Protein AF-A0A820CK82-F1 (afdb_monomer)

Secondary structure (DSSP, 8-state):
-HHHHHHHHHHHHHHHHHTTPPPPPHHHHHHHHHHHHHHHHHHHHH-SSSHHHHHHHHHHHHHHHHHHHHHHHHHH-SSPPPHHHHHH-----SSS-HHHHHHHHHHHHHHHHTTHHHHHHHHHHHHHHHHHTT-

pLDDT: mean 80.91, std 9.63, range [43.84, 94.5]

Solvent-accessible surface area (backbone atoms only — not comparable to full-atom values): 8008 Å² total; per-residue (Å²): 106,68,69,60,24,43,50,52,28,48,54,54,34,51,54,36,43,75,71,75,41,78,72,64,51,72,69,54,33,52,50,47,17,52,54,50,39,51,54,51,53,52,51,67,73,73,50,79,88,58,49,68,61,55,50,54,51,49,52,53,50,53,54,52,49,55,53,48,52,54,52,51,50,70,71,66,53,90,71,78,79,50,73,66,51,70,77,67,62,79,87,81,90,79,86,67,60,68,70,58,55,49,52,52,54,51,48,56,54,52,61,74,54,64,63,53,62,63,52,53,51,56,50,49,58,55,58,50,55,69,64,68,77,79,122

Foldseek 3Di:
DLVVQLVVLVVVQVVCVVVVHDGDPPVRSVVSSVVVVVVVVVVVVPDDPCVVVVVVVVVVVVVVVVVVVVVCCVVPPPDDDDPCCVVPPDDDPPPDDPVVVVVVVVVVVVVVVVCVVVVVVVVVVVVVVVVVPPD

Structure (mmCIF, N/CA/C/O backbone):
data_AF-A0A820CK82-F1
#
_entry.id   AF-A0A820CK82-F1
#
loop_
_atom_site.group_PDB
_atom_site.id
_atom_site.type_symbol
_atom_site.label_atom_id
_atom_site.label_alt_id
_atom_site.label_comp_id
_atom_site.label_asym_id
_atom_site.label_entity_id
_atom_site.label_seq_id
_atom_site.pdbx_PDB_ins_code
_atom_site.Cartn_x
_atom_site.Cartn_y
_atom_site.Cartn_z
_atom_site.occupancy
_atom_site.B_iso_or_equiv
_atom_site.auth_seq_id
_atom_site.auth_comp_id
_atom_site.auth_asym_id
_atom_site.auth_atom_id
_atom_site.pdbx_PDB_model_num
ATOM 1 N N . ASP A 1 1 ? -2.711 5.548 10.382 1.00 69.81 1 ASP A N 1
ATOM 2 C CA . ASP A 1 1 ? -1.539 4.709 10.080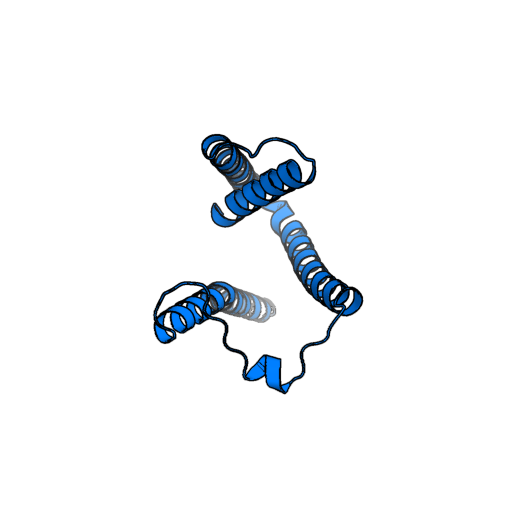 1.00 69.81 1 ASP A CA 1
ATOM 3 C C . ASP A 1 1 ? -0.443 5.594 9.496 1.00 69.81 1 ASP A C 1
ATOM 5 O O . ASP A 1 1 ? -0.738 6.398 8.615 1.00 69.81 1 ASP A O 1
ATOM 9 N N . ALA A 1 2 ? 0.776 5.495 10.025 1.00 72.69 2 ALA A N 1
ATOM 10 C CA . ALA A 1 2 ? 1.928 6.256 9.550 1.00 72.69 2 ALA A CA 1
ATOM 11 C C . ALA A 1 2 ? 2.402 5.783 8.164 1.00 72.69 2 ALA A C 1
ATOM 13 O O . ALA A 1 2 ? 2.860 6.596 7.368 1.00 72.69 2 ALA A O 1
ATOM 14 N N . ALA A 1 3 ? 2.233 4.500 7.828 1.00 76.62 3 ALA A N 1
ATOM 15 C CA . ALA A 1 3 ? 2.616 3.984 6.513 1.00 76.62 3 ALA A CA 1
ATOM 16 C C . ALA A 1 3 ? 1.775 4.617 5.392 1.00 76.62 3 ALA A C 1
ATOM 18 O O . ALA A 1 3 ? 2.301 5.019 4.355 1.00 76.62 3 ALA A O 1
ATOM 19 N N . PHE A 1 4 ? 0.473 4.786 5.635 1.00 78.25 4 PHE A N 1
ATOM 20 C CA . PHE A 1 4 ? -0.437 5.461 4.710 1.00 78.25 4 PHE A CA 1
ATOM 21 C C . PHE A 1 4 ? -0.066 6.937 4.511 1.00 78.25 4 PHE A C 1
ATOM 23 O O . PHE A 1 4 ? 0.012 7.412 3.380 1.00 78.25 4 PHE A O 1
ATOM 30 N N . SER A 1 5 ? 0.196 7.671 5.595 1.00 84.50 5 SER A N 1
ATOM 31 C CA . SER A 1 5 ? 0.532 9.095 5.514 1.00 84.50 5 SER A CA 1
ATOM 32 C C . SER A 1 5 ? 1.898 9.338 4.860 1.00 84.50 5 SER A C 1
ATOM 34 O O . SER A 1 5 ? 2.036 10.272 4.067 1.00 84.50 5 SER A O 1
ATOM 36 N N . SER A 1 6 ? 2.873 8.456 5.095 1.00 84.06 6 SER A N 1
ATOM 37 C CA . SER A 1 6 ? 4.142 8.436 4.361 1.00 84.06 6 SER A CA 1
ATOM 38 C C . SER A 1 6 ? 3.952 8.109 2.876 1.00 84.06 6 SER A C 1
ATOM 40 O O . SER A 1 6 ? 4.555 8.769 2.034 1.00 84.06 6 SER A O 1
ATOM 42 N N . GLY A 1 7 ? 3.074 7.160 2.533 1.00 85.00 7 GLY A N 1
ATOM 43 C CA . GLY A 1 7 ? 2.736 6.844 1.141 1.00 85.00 7 GLY A CA 1
ATOM 44 C C . GLY A 1 7 ? 2.139 8.039 0.389 1.00 85.00 7 GLY A C 1
ATOM 45 O O . GLY A 1 7 ? 2.555 8.342 -0.727 1.00 85.00 7 GLY A O 1
ATOM 46 N N . PHE A 1 8 ? 1.236 8.790 1.027 1.00 84.62 8 PHE A N 1
ATOM 47 C CA . PHE A 1 8 ? 0.707 10.039 0.466 1.00 84.62 8 PHE A CA 1
ATOM 48 C C . PHE A 1 8 ? 1.794 11.096 0.251 1.00 84.62 8 PHE A C 1
ATOM 50 O O . PHE A 1 8 ? 1.808 11.754 -0.788 1.00 84.62 8 PHE A O 1
ATOM 57 N N . ALA A 1 9 ? 2.718 11.254 1.202 1.00 86.06 9 ALA A N 1
ATOM 58 C CA . ALA A 1 9 ? 3.821 12.204 1.072 1.00 86.06 9 ALA A CA 1
ATOM 59 C C . ALA A 1 9 ? 4.742 11.872 -0.118 1.00 86.06 9 ALA A C 1
ATOM 61 O O . ALA A 1 9 ? 5.182 12.787 -0.816 1.00 86.06 9 ALA A O 1
ATOM 62 N N . ILE A 1 10 ? 4.974 10.582 -0.385 1.00 87.12 10 ILE A N 1
ATOM 63 C CA . ILE A 1 10 ? 5.730 10.111 -1.555 1.00 87.12 10 ILE A CA 1
ATOM 64 C C . ILE A 1 10 ? 4.974 10.435 -2.847 1.00 87.12 10 ILE A C 1
ATOM 66 O O . ILE A 1 10 ? 5.541 11.067 -3.729 1.00 87.12 10 ILE A O 1
ATOM 70 N N . ILE A 1 11 ? 3.675 10.127 -2.934 1.00 88.31 11 ILE A N 1
ATOM 71 C CA . ILE A 1 11 ? 2.862 10.430 -4.130 1.00 88.31 11 ILE A CA 1
ATOM 72 C C . ILE A 1 11 ? 2.860 11.936 -4.438 1.00 88.31 11 ILE A C 1
ATOM 74 O O . ILE A 1 11 ? 2.978 12.345 -5.597 1.00 88.31 11 ILE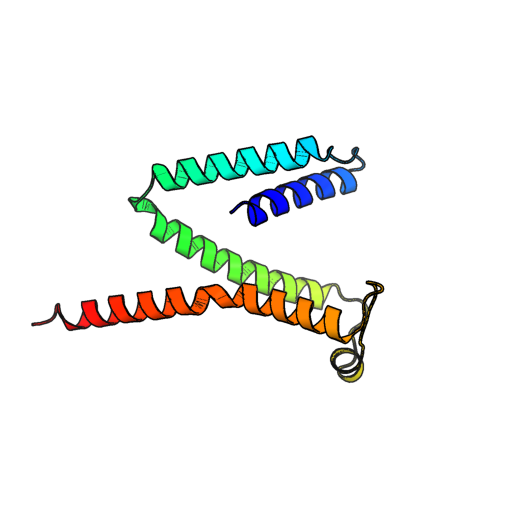 A O 1
ATOM 78 N N . VAL A 1 12 ? 2.749 12.781 -3.409 1.00 85.69 12 VAL A N 1
ATOM 79 C CA . VAL A 1 12 ? 2.814 14.244 -3.556 1.00 85.69 12 VAL A CA 1
ATOM 80 C C . VAL A 1 12 ? 4.193 14.682 -4.053 1.00 85.69 12 VAL A C 1
ATOM 82 O O . VAL A 1 12 ? 4.276 15.491 -4.978 1.00 85.69 12 VAL A O 1
ATOM 85 N N . ASN A 1 13 ? 5.269 14.141 -3.477 1.00 86.62 13 ASN A N 1
ATOM 86 C CA . ASN A 1 13 ? 6.633 14.408 -3.927 1.00 86.62 13 ASN A CA 1
ATOM 87 C C . ASN A 1 13 ? 6.840 13.998 -5.394 1.00 86.62 13 ASN A C 1
ATOM 89 O O . ASN A 1 13 ? 7.338 14.793 -6.189 1.00 86.62 13 ASN A O 1
ATOM 93 N N . ASP A 1 14 ? 6.400 12.804 -5.772 1.00 86.38 14 ASP A N 1
ATOM 94 C CA . ASP A 1 14 ? 6.577 12.271 -7.121 1.00 86.38 14 ASP A CA 1
ATOM 95 C C . ASP A 1 14 ? 5.771 13.079 -8.140 1.00 86.38 14 ASP A C 1
ATOM 97 O O . ASP A 1 14 ? 6.264 13.400 -9.219 1.00 86.38 14 ASP A O 1
ATOM 101 N N . THR A 1 15 ? 4.569 13.528 -7.772 1.00 85.88 15 THR A N 1
ATOM 102 C CA . THR A 1 15 ? 3.763 14.430 -8.609 1.00 85.88 15 THR A CA 1
ATOM 103 C C . THR A 1 15 ? 4.466 15.771 -8.836 1.00 85.88 15 THR A C 1
ATOM 105 O O . THR A 1 15 ? 4.410 16.322 -9.938 1.00 85.88 15 THR A O 1
ATOM 108 N N . LEU A 1 16 ? 5.152 16.312 -7.824 1.00 84.31 16 LEU A N 1
ATOM 109 C CA . LEU A 1 16 ? 5.943 17.538 -7.971 1.00 84.31 16 LEU A CA 1
ATOM 110 C C . LEU A 1 16 ? 7.135 17.325 -8.909 1.00 84.31 16 LEU A C 1
ATOM 112 O O . LEU A 1 16 ? 7.375 18.167 -9.777 1.00 84.31 16 LEU A O 1
ATOM 116 N N . MET A 1 17 ? 7.816 16.184 -8.789 1.00 86.50 17 MET A N 1
ATOM 117 C CA . MET A 1 17 ? 8.924 15.816 -9.672 1.00 86.50 17 MET A CA 1
ATOM 118 C C . MET A 1 17 ? 8.462 15.614 -11.123 1.00 86.50 17 MET A C 1
ATOM 120 O O . MET A 1 17 ? 9.117 16.099 -12.044 1.00 86.50 17 MET A O 1
ATOM 124 N N . LEU A 1 18 ? 7.296 14.996 -11.340 1.00 85.25 18 LEU A N 1
ATOM 125 C CA . LEU A 1 18 ? 6.687 14.835 -12.668 1.00 85.25 18 LEU A CA 1
ATOM 126 C C . LEU A 1 18 ? 6.303 16.174 -13.320 1.00 85.25 18 LEU A C 1
ATOM 128 O O . LEU A 1 18 ? 6.319 16.289 -14.541 1.00 85.25 18 LEU A O 1
ATOM 132 N N . ASN A 1 19 ? 6.001 17.202 -12.521 1.00 85.81 19 ASN A N 1
ATOM 133 C CA . ASN A 1 19 ? 5.714 18.560 -12.997 1.00 85.81 19 ASN A CA 1
ATOM 134 C C . ASN A 1 19 ? 6.976 19.437 -13.141 1.00 85.81 19 ASN A C 1
ATOM 136 O O . ASN A 1 19 ? 6.865 20.654 -13.294 1.00 85.81 19 ASN A O 1
ATOM 140 N N 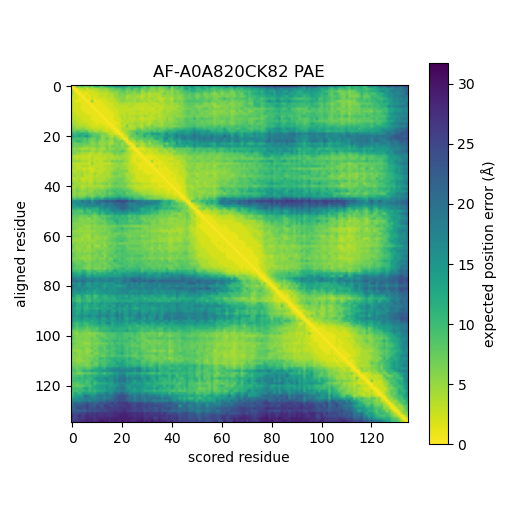. GLY A 1 20 ? 8.177 18.850 -13.056 1.00 81.75 20 GLY A N 1
ATOM 141 C CA . GLY A 1 20 ? 9.447 19.567 -13.200 1.00 81.75 20 GLY A CA 1
ATOM 142 C C . GLY A 1 20 ? 9.796 20.480 -12.019 1.00 81.75 20 GLY A C 1
ATOM 143 O O . GLY A 1 20 ? 10.651 21.355 -12.156 1.00 81.75 20 GLY A O 1
ATOM 144 N N . LYS A 1 21 ? 9.140 20.312 -10.863 1.00 80.06 21 LYS A N 1
ATOM 145 C CA . LYS A 1 21 ? 9.472 21.039 -9.629 1.00 80.06 21 LYS A CA 1
ATOM 146 C C . LYS A 1 21 ? 10.497 20.262 -8.802 1.00 80.06 21 LYS A C 1
ATOM 148 O O . LYS A 1 21 ? 10.584 19.040 -8.880 1.00 80.06 21 LYS A O 1
ATOM 153 N N . SER A 1 22 ? 11.263 20.985 -7.985 1.00 78.94 22 SER A N 1
ATOM 154 C CA . SER A 1 22 ? 12.263 20.401 -7.086 1.00 78.94 22 SER A CA 1
ATOM 155 C C . SER A 1 22 ? 11.642 19.399 -6.110 1.00 78.94 22 SER A C 1
ATOM 157 O O . SER A 1 22 ? 10.552 19.636 -5.585 1.00 78.94 22 SER A O 1
ATOM 159 N N . SER A 1 23 ? 12.365 18.307 -5.836 1.00 77.81 23 SER A N 1
ATOM 160 C CA . SER A 1 23 ? 11.959 17.284 -4.869 1.00 77.81 23 SER A CA 1
ATOM 161 C C . SER A 1 23 ? 11.716 17.890 -3.490 1.00 77.81 23 SER A C 1
ATOM 163 O O . SER A 1 23 ? 12.491 18.727 -3.011 1.00 77.81 23 SER A O 1
ATOM 165 N N . LEU A 1 24 ? 10.667 17.425 -2.823 1.00 80.06 24 LEU A N 1
ATOM 166 C CA . LEU A 1 24 ? 10.356 17.819 -1.462 1.00 80.06 24 LEU A CA 1
ATOM 167 C C . LEU A 1 24 ? 11.448 17.293 -0.521 1.00 80.06 24 LEU A C 1
ATOM 169 O O . LEU A 1 24 ? 11.781 16.109 -0.551 1.00 80.06 24 LEU A O 1
ATOM 173 N N . SER A 1 25 ? 11.993 18.169 0.329 1.00 84.69 25 SER A N 1
ATOM 174 C CA . SER A 1 25 ? 12.962 17.767 1.356 1.00 84.69 25 SER A CA 1
ATOM 175 C C . SER A 1 25 ? 12.385 16.654 2.237 1.00 84.69 25 SER A C 1
ATOM 177 O O . SER A 1 25 ? 11.182 16.642 2.509 1.00 84.69 25 SER A O 1
ATOM 179 N N . ILE A 1 26 ? 13.247 15.762 2.740 1.00 81.56 26 ILE A N 1
ATOM 180 C CA . ILE A 1 26 ? 12.877 14.671 3.658 1.00 81.56 26 ILE A CA 1
ATOM 181 C C . ILE A 1 26 ? 12.057 15.219 4.837 1.00 81.56 26 ILE A C 1
ATOM 183 O O . ILE A 1 26 ? 11.024 14.658 5.192 1.00 81.56 26 ILE A O 1
ATOM 187 N N . GLY A 1 27 ? 12.449 16.377 5.384 1.00 84.62 27 GLY A N 1
ATOM 188 C CA . GLY A 1 27 ? 11.697 17.042 6.453 1.00 84.62 27 GLY A CA 1
ATOM 189 C C . GLY A 1 27 ? 10.296 17.503 6.028 1.00 84.62 27 GLY A C 1
ATOM 190 O O . GLY A 1 27 ? 9.360 17.439 6.819 1.00 84.62 27 GLY A O 1
ATOM 191 N N . GLY A 1 28 ? 10.124 17.907 4.766 1.00 83.25 28 GLY A N 1
ATOM 192 C CA . GLY A 1 28 ? 8.822 18.268 4.201 1.00 83.25 28 GLY A CA 1
ATOM 193 C C . GLY A 1 28 ? 7.900 17.060 4.037 1.00 83.25 28 GLY A C 1
ATOM 194 O O . GLY A 1 28 ? 6.724 17.139 4.386 1.00 83.25 28 GLY A O 1
ATOM 195 N N . GLN A 1 29 ? 8.434 15.921 3.586 1.00 85.31 29 GLN A N 1
ATOM 196 C CA . GLN A 1 29 ? 7.663 14.678 3.461 1.00 85.31 29 GLN A CA 1
ATOM 197 C C . GLN A 1 29 ? 7.209 14.161 4.835 1.00 85.31 29 GLN A C 1
ATOM 199 O O . GLN A 1 29 ? 6.041 13.812 5.017 1.00 85.31 29 GLN A O 1
ATOM 204 N N . VAL A 1 30 ? 8.102 14.192 5.830 1.00 86.12 30 VAL A N 1
ATOM 205 C CA . VAL A 1 30 ? 7.775 13.824 7.217 1.00 86.12 30 VAL A CA 1
ATOM 206 C C . VAL A 1 30 ? 6.733 14.778 7.813 1.00 86.12 30 VAL A C 1
ATOM 208 O O . VAL A 1 30 ? 5.787 14.320 8.453 1.00 86.12 30 VAL A O 1
ATOM 211 N N . GLY A 1 31 ? 6.846 16.086 7.558 1.00 87.50 31 GLY A N 1
ATOM 212 C CA . GLY A 1 31 ? 5.864 17.079 8.005 1.00 87.50 31 GLY A CA 1
ATOM 213 C C . GLY A 1 31 ? 4.453 16.813 7.466 1.00 87.50 31 GLY A C 1
ATOM 214 O O . GLY A 1 31 ? 3.486 16.854 8.230 1.00 87.50 31 GLY A O 1
ATOM 215 N N . ILE A 1 32 ? 4.335 16.461 6.180 1.00 87.19 32 ILE A N 1
ATOM 216 C CA . ILE A 1 32 ? 3.060 16.050 5.567 1.00 87.19 32 ILE A CA 1
ATOM 217 C C . ILE A 1 32 ? 2.520 14.783 6.244 1.00 87.19 32 ILE A C 1
ATOM 219 O O . ILE A 1 32 ? 1.340 14.730 6.598 1.00 87.19 32 ILE A O 1
ATOM 223 N N . GLY A 1 33 ? 3.380 13.789 6.481 1.00 87.56 33 GLY A N 1
ATOM 224 C CA . GLY A 1 33 ? 2.994 12.546 7.151 1.00 87.56 33 GLY A CA 1
ATOM 225 C C . GLY A 1 33 ? 2.414 12.776 8.553 1.00 87.56 33 GLY A C 1
ATOM 226 O O . GLY A 1 33 ? 1.353 12.242 8.898 1.00 87.56 33 GLY A O 1
ATOM 227 N N . ILE A 1 34 ? 3.067 13.627 9.349 1.00 88.62 34 ILE A N 1
ATOM 228 C CA . ILE A 1 34 ? 2.608 13.999 10.696 1.00 88.62 34 ILE A CA 1
ATOM 229 C C . ILE A 1 34 ? 1.260 14.725 10.626 1.00 88.62 34 ILE A C 1
ATOM 231 O O . ILE A 1 34 ? 0.334 14.355 11.349 1.00 88.62 34 ILE A O 1
ATOM 235 N N . ALA A 1 35 ? 1.115 15.705 9.729 1.00 88.94 35 ALA A N 1
ATOM 236 C CA . ALA A 1 35 ? -0.126 16.464 9.577 1.00 88.94 35 ALA A CA 1
ATOM 237 C C . ALA A 1 35 ? -1.321 15.560 9.228 1.00 88.94 35 ALA A C 1
ATOM 239 O O . ALA A 1 35 ? -2.365 15.635 9.875 1.00 88.94 35 ALA A O 1
ATOM 240 N N . ILE A 1 36 ? -1.154 14.652 8.261 1.00 88.12 36 ILE A N 1
ATOM 241 C CA . ILE A 1 36 ? -2.205 13.702 7.861 1.00 88.12 36 ILE A CA 1
ATOM 242 C C . ILE A 1 36 ? -2.565 12.770 9.022 1.00 88.12 36 ILE A C 1
ATOM 244 O O . ILE A 1 36 ? -3.742 12.502 9.264 1.00 88.12 36 ILE A O 1
ATOM 248 N N . THR A 1 37 ? -1.565 12.295 9.765 1.00 88.25 37 THR A N 1
ATOM 249 C CA . THR A 1 37 ? -1.790 11.393 10.902 1.00 88.25 37 THR A CA 1
ATOM 250 C C . THR A 1 37 ? -2.587 12.089 12.003 1.00 88.25 37 THR A C 1
ATOM 252 O O . THR A 1 37 ? -3.538 11.510 12.519 1.00 88.25 37 THR A O 1
ATOM 255 N N . LEU A 1 38 ? -2.271 13.350 12.309 1.00 88.56 38 LEU A N 1
ATOM 256 C CA . LEU A 1 38 ? -3.018 14.149 13.283 1.00 88.56 38 LEU A CA 1
ATOM 257 C C . LEU A 1 38 ? -4.476 14.364 12.861 1.00 88.56 38 LEU A C 1
ATOM 259 O O . LEU A 1 38 ? -5.373 14.205 13.687 1.00 88.56 38 LEU A O 1
ATOM 263 N N . ILE A 1 39 ? -4.725 14.657 11.580 1.00 86.88 39 ILE A N 1
ATOM 264 C CA . ILE A 1 39 ? -6.088 14.810 11.044 1.00 86.88 39 ILE A CA 1
ATOM 265 C C . ILE A 1 39 ? -6.895 13.522 11.251 1.00 86.88 39 ILE A C 1
ATOM 267 O O . ILE A 1 39 ? -8.026 13.569 11.737 1.00 86.88 39 ILE A O 1
ATOM 271 N N . TRP A 1 40 ? -6.304 12.367 10.938 1.00 82.19 40 TRP A N 1
ATOM 272 C CA . TRP A 1 40 ? -6.942 11.068 11.153 1.00 82.19 40 TRP A CA 1
ATOM 273 C C . TRP A 1 40 ? -7.190 10.769 12.633 1.00 82.19 40 TRP A C 1
ATOM 275 O O . TRP A 1 40 ? -8.256 10.261 12.979 1.00 82.19 40 TRP A O 1
ATOM 285 N N . THR A 1 41 ? -6.249 11.092 13.518 1.00 85.50 41 THR A N 1
ATOM 286 C CA . THR A 1 41 ? -6.425 10.914 14.968 1.00 85.50 41 THR A CA 1
ATOM 287 C C . THR A 1 41 ? -7.597 11.746 15.494 1.00 85.50 41 THR A C 1
ATOM 289 O O . THR A 1 41 ? -8.405 11.243 16.270 1.00 85.50 41 THR A O 1
ATOM 292 N N . ILE A 1 42 ? -7.745 12.987 15.024 1.00 85.94 42 ILE A N 1
ATOM 293 C CA . ILE A 1 42 ? -8.855 13.872 15.407 1.00 85.94 42 ILE A CA 1
ATOM 294 C C . ILE A 1 42 ? -10.196 13.339 14.883 1.00 85.94 42 ILE A C 1
ATOM 296 O O . ILE A 1 42 ? -11.178 13.313 15.621 1.00 85.94 42 ILE A O 1
ATOM 300 N N . GLN A 1 43 ? -10.241 12.877 13.631 1.00 78.81 43 GLN A N 1
ATOM 301 C CA . GLN A 1 43 ? -11.444 12.275 13.041 1.00 78.81 43 GLN A CA 1
ATOM 302 C C . GLN A 1 43 ? -11.902 11.040 13.832 1.00 78.81 43 GLN A C 1
ATOM 304 O O . GLN A 1 43 ? -13.082 10.934 14.163 1.00 78.81 43 GLN A O 1
ATOM 309 N N . ASN A 1 44 ? -10.965 10.160 14.202 1.00 79.06 44 ASN A N 1
ATOM 310 C CA . ASN A 1 44 ? -11.257 8.977 15.017 1.00 79.06 44 ASN A CA 1
ATOM 311 C C . ASN A 1 44 ? -11.710 9.324 16.446 1.00 79.06 44 ASN A C 1
ATOM 313 O O . ASN A 1 44 ? -12.452 8.555 17.047 1.00 79.06 44 ASN A O 1
ATOM 317 N N . ALA A 1 45 ? -11.300 10.472 16.995 1.00 80.31 45 ALA A N 1
ATOM 318 C CA . ALA A 1 45 ? -11.702 10.898 18.336 1.00 80.31 45 ALA A CA 1
ATOM 319 C C . ALA A 1 45 ? -13.116 11.514 18.397 1.00 80.31 45 ALA A C 1
ATOM 321 O O . ALA A 1 45 ? -13.715 11.537 19.470 1.00 80.31 45 ALA A O 1
ATOM 322 N N . LEU A 1 46 ? -13.648 12.032 17.280 1.00 70.88 46 LEU A N 1
ATOM 323 C CA . LEU A 1 46 ? -14.858 12.873 17.275 1.00 70.88 46 LEU A CA 1
ATOM 324 C C . LEU A 1 46 ? -16.086 12.261 16.581 1.00 70.88 46 LEU A C 1
ATOM 326 O O . LEU A 1 46 ? -17.181 12.802 16.732 1.00 70.88 46 LEU A O 1
ATOM 330 N N . ARG A 1 47 ? -15.953 11.173 15.812 1.00 63.97 47 ARG A N 1
ATOM 331 C CA . ARG A 1 47 ? -17.053 10.627 14.991 1.00 63.97 47 ARG A CA 1
ATOM 332 C C . ARG A 1 47 ? -17.210 9.118 15.160 1.00 63.97 47 ARG A C 1
ATOM 334 O O . ARG A 1 47 ? -16.453 8.345 14.590 1.00 63.97 47 ARG A O 1
ATOM 341 N N . ILE A 1 48 ? -18.241 8.707 15.899 1.00 63.41 48 ILE A N 1
ATOM 342 C CA . ILE A 1 48 ? -18.625 7.291 16.072 1.00 63.41 48 ILE A CA 1
ATOM 343 C C . ILE A 1 48 ? -19.834 6.927 15.188 1.00 63.41 48 ILE A C 1
ATOM 345 O O . ILE A 1 48 ? -19.967 5.787 14.752 1.00 63.41 48 ILE A O 1
ATOM 349 N N . ASP A 1 49 ? -20.697 7.889 14.863 1.00 69.81 49 ASP A N 1
ATOM 350 C CA . ASP A 1 49 ? -21.994 7.660 14.214 1.00 69.81 49 ASP A CA 1
ATOM 351 C C . ASP A 1 49 ? -21.906 7.395 12.698 1.00 69.81 49 ASP A C 1
ATOM 353 O O . ASP A 1 49 ? -22.691 6.620 12.155 1.00 69.81 49 ASP A O 1
ATOM 357 N N . GLN A 1 50 ? -20.937 7.995 12.000 1.00 66.06 50 GLN A N 1
ATOM 358 C CA . GLN A 1 50 ? -20.819 7.897 10.533 1.00 66.06 50 GLN A CA 1
ATOM 359 C C . GLN A 1 50 ? -19.762 6.900 10.034 1.00 66.06 50 GLN A C 1
ATOM 361 O O . GLN A 1 50 ? -19.546 6.768 8.824 1.00 66.06 50 GLN A O 1
ATOM 366 N N . GLN A 1 51 ? -19.118 6.169 10.944 1.00 74.31 51 GLN A N 1
ATOM 367 C CA . GLN A 1 51 ? -17.998 5.282 10.621 1.00 74.31 51 GLN A CA 1
ATOM 368 C C . GLN A 1 51 ? -18.403 4.134 9.678 1.00 74.31 51 GLN A C 1
ATOM 370 O O . GLN A 1 51 ? -17.644 3.764 8.782 1.00 74.31 51 GLN A O 1
ATOM 375 N N . GLY A 1 52 ? -19.624 3.605 9.824 1.00 77.50 52 GLY A N 1
ATOM 376 C CA . GLY A 1 52 ? -20.114 2.493 9.001 1.00 77.50 52 GLY A CA 1
ATOM 377 C C . GLY A 1 52 ? -20.260 2.841 7.515 1.00 77.50 52 GLY A C 1
ATOM 378 O O . GLY A 1 52 ? -19.891 2.045 6.651 1.00 77.50 52 GLY A O 1
ATOM 379 N N . TRP A 1 53 ? -20.745 4.046 7.201 1.00 81.12 53 TRP A N 1
ATOM 380 C CA . TRP A 1 53 ? -20.920 4.491 5.813 1.00 81.12 53 TRP A CA 1
ATOM 381 C C . TRP A 1 53 ? -19.576 4.764 5.131 1.00 81.12 53 TRP A C 1
ATOM 383 O O . TRP A 1 53 ? -19.342 4.297 4.015 1.00 81.12 53 TRP A O 1
ATOM 393 N N . MET A 1 54 ? -18.660 5.432 5.841 1.00 80.81 54 MET A N 1
ATOM 394 C CA . MET A 1 54 ? -17.291 5.676 5.376 1.00 80.81 54 MET A CA 1
ATOM 395 C C . MET A 1 54 ? -16.544 4.372 5.085 1.00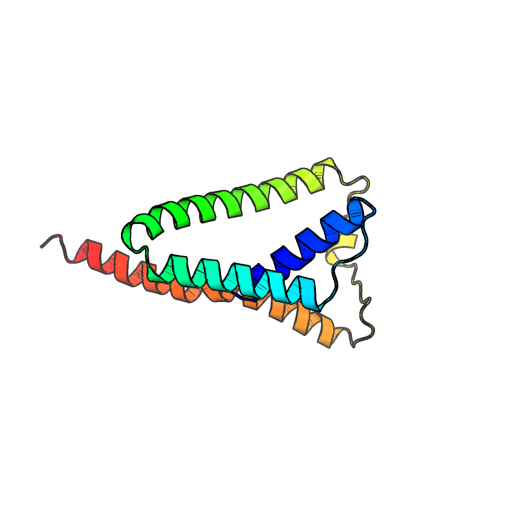 80.81 54 MET A C 1
ATOM 397 O O . MET A 1 54 ? -15.893 4.257 4.048 1.00 80.81 54 MET A O 1
ATOM 401 N N . ASN A 1 55 ? -16.680 3.371 5.959 1.00 84.62 55 ASN A N 1
ATOM 402 C CA . ASN A 1 55 ? -16.060 2.063 5.764 1.00 84.62 55 ASN A CA 1
ATOM 403 C C . ASN A 1 55 ? -16.588 1.348 4.509 1.00 84.62 55 ASN A C 1
ATOM 405 O O . ASN A 1 55 ? -15.807 0.792 3.740 1.00 84.62 55 ASN A O 1
ATOM 409 N N . ASN A 1 56 ? -17.901 1.391 4.263 1.00 87.00 56 ASN A N 1
ATOM 410 C CA . ASN A 1 56 ? -18.481 0.759 3.077 1.00 87.00 56 ASN A CA 1
ATOM 411 C C . ASN A 1 56 ? -18.012 1.438 1.777 1.00 87.00 56 ASN A C 1
ATOM 413 O O . ASN A 1 56 ? -17.650 0.765 0.813 1.00 87.00 56 ASN A O 1
ATOM 417 N N . ILE A 1 57 ? -17.948 2.773 1.761 1.00 90.12 57 ILE A N 1
ATOM 418 C CA . ILE A 1 57 ? -17.405 3.520 0.618 1.00 90.12 57 ILE A CA 1
ATOM 419 C C . ILE A 1 57 ? -15.932 3.191 0.397 1.00 90.12 57 ILE A C 1
ATOM 421 O O . ILE A 1 57 ? -15.532 2.955 -0.742 1.00 90.12 57 ILE A O 1
ATOM 425 N N . ALA A 1 58 ? -15.136 3.139 1.466 1.00 86.94 58 ALA A N 1
ATOM 426 C CA . ALA A 1 58 ? -13.727 2.778 1.379 1.00 86.94 58 ALA A CA 1
ATOM 427 C C . ALA A 1 58 ? -13.545 1.371 0.787 1.00 86.94 58 ALA A C 1
ATOM 429 O O . ALA A 1 58 ? -12.713 1.190 -0.099 1.00 86.94 58 ALA A O 1
ATOM 430 N N . ALA A 1 59 ? -14.368 0.398 1.194 1.00 88.44 59 ALA A N 1
ATOM 431 C CA . ALA A 1 59 ? -14.338 -0.952 0.636 1.00 88.44 59 ALA A CA 1
ATOM 432 C C . ALA A 1 59 ? -14.653 -0.96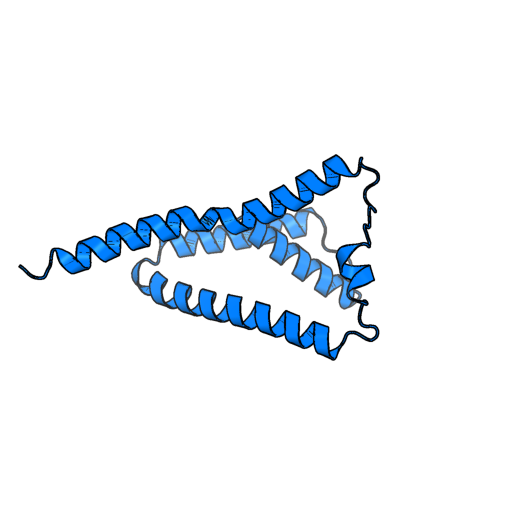5 -0.871 1.00 88.44 59 ALA A C 1
ATOM 434 O O . ALA A 1 59 ? -13.917 -1.572 -1.653 1.00 88.44 59 ALA A O 1
ATOM 435 N N . VAL A 1 60 ? -15.701 -0.251 -1.299 1.00 93.25 60 VAL A N 1
ATOM 436 C CA . VAL A 1 60 ? -16.053 -0.129 -2.724 1.00 93.25 60 VAL A CA 1
ATOM 437 C C . VAL A 1 60 ? -14.926 0.539 -3.514 1.00 93.25 60 VAL A C 1
ATOM 439 O O . VAL A 1 60 ? -14.573 0.066 -4.594 1.00 93.25 60 VAL A O 1
ATOM 442 N N . PHE A 1 61 ? -14.330 1.601 -2.971 1.00 92.56 61 PHE A N 1
ATOM 443 C CA . PHE A 1 61 ? -13.222 2.316 -3.601 1.00 92.56 61 PHE A CA 1
ATOM 444 C C . PHE A 1 61 ? -11.959 1.452 -3.730 1.00 92.56 61 PHE A C 1
ATOM 446 O O . PHE A 1 61 ? -11.279 1.489 -4.757 1.00 92.56 61 PHE A O 1
ATOM 453 N N . GLN A 1 62 ? -11.651 0.637 -2.719 1.00 89.25 62 GLN A N 1
ATOM 454 C CA . GLN A 1 62 ? -10.503 -0.267 -2.749 1.00 89.25 62 GLN A CA 1
ATOM 455 C C . GLN A 1 62 ? -10.657 -1.316 -3.861 1.00 89.25 62 GLN A C 1
ATOM 457 O O . GLN A 1 62 ? -9.732 -1.534 -4.647 1.00 89.25 62 GLN A O 1
ATOM 462 N N . ILE A 1 63 ? -11.840 -1.932 -3.960 1.00 93.06 63 ILE A N 1
ATOM 463 C CA . ILE A 1 63 ? -12.146 -2.940 -4.985 1.00 93.06 63 ILE A CA 1
ATOM 464 C C . ILE A 1 63 ? -12.127 -2.309 -6.381 1.00 93.06 63 ILE A C 1
ATOM 466 O O . ILE A 1 63 ? -11.516 -2.862 -7.298 1.00 93.06 63 ILE A O 1
ATOM 470 N N . SER A 1 64 ? -12.755 -1.142 -6.554 1.00 94.50 64 SER A N 1
ATOM 471 C CA . SER A 1 64 ? -12.799 -0.465 -7.854 1.00 94.50 64 SER A CA 1
ATOM 472 C C . SER A 1 64 ? -11.409 -0.039 -8.325 1.00 94.50 64 SER A C 1
ATOM 474 O O . SER A 1 64 ? -11.081 -0.223 -9.497 1.00 94.50 64 SER A O 1
ATOM 476 N N . THR A 1 65 ? -10.562 0.448 -7.416 1.00 90.31 65 THR A N 1
ATOM 477 C CA . THR A 1 65 ? -9.176 0.823 -7.722 1.00 90.31 65 THR A CA 1
ATOM 478 C C . THR A 1 65 ? -8.352 -0.394 -8.137 1.00 90.31 65 THR A C 1
ATOM 480 O O . THR A 1 65 ? -7.654 -0.333 -9.148 1.00 90.31 65 THR A O 1
ATOM 483 N N . ALA A 1 66 ? -8.470 -1.519 -7.424 1.00 91.81 66 ALA A N 1
ATOM 484 C CA . ALA A 1 66 ? -7.766 -2.752 -7.780 1.00 91.81 66 ALA A CA 1
ATOM 485 C C . ALA A 1 66 ? -8.151 -3.246 -9.186 1.00 91.81 66 ALA A C 1
ATOM 487 O O . ALA A 1 66 ? -7.278 -3.551 -9.998 1.00 91.81 66 ALA A O 1
ATOM 488 N N . ILE A 1 67 ? -9.450 -3.257 -9.504 1.00 94.38 67 ILE A N 1
ATOM 489 C CA . ILE A 1 67 ? -9.946 -3.634 -10.836 1.00 94.38 67 ILE A CA 1
ATOM 490 C C . ILE A 1 67 ? -9.449 -2.649 -11.900 1.00 94.38 67 ILE A C 1
ATOM 492 O O . ILE A 1 67 ? -8.987 -3.068 -12.961 1.00 94.38 67 ILE A O 1
ATOM 496 N N . SER A 1 68 ? -9.507 -1.347 -11.612 1.00 93.19 68 SER A N 1
ATOM 497 C CA . SER A 1 68 ? -9.042 -0.296 -12.518 1.00 93.19 68 SER A CA 1
ATOM 498 C C . SER A 1 68 ? 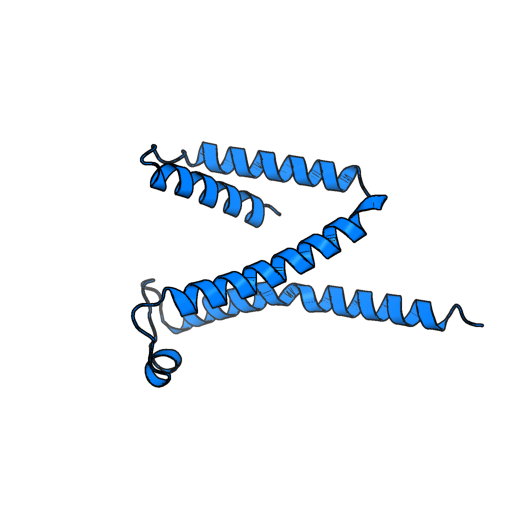-7.570 -0.486 -12.892 1.00 93.19 68 SER A C 1
ATOM 500 O O . SER A 1 68 ? -7.240 -0.482 -14.075 1.00 93.19 68 SER A O 1
ATOM 502 N N . ILE A 1 69 ? -6.697 -0.757 -11.914 1.00 89.88 69 ILE A N 1
ATOM 503 C CA . ILE A 1 69 ? -5.268 -1.009 -12.161 1.00 89.88 69 ILE A CA 1
ATOM 504 C C . ILE A 1 69 ? -5.074 -2.209 -13.097 1.00 89.88 69 ILE A C 1
ATOM 506 O O . ILE A 1 69 ? -4.298 -2.118 -14.048 1.00 89.88 69 ILE A O 1
ATOM 510 N N . VAL A 1 70 ? -5.799 -3.311 -12.880 1.00 90.31 70 VAL A N 1
ATOM 511 C CA . VAL A 1 70 ? -5.720 -4.494 -13.756 1.00 90.31 70 VAL A CA 1
ATOM 512 C C . VAL A 1 70 ? -6.136 -4.148 -15.188 1.00 90.31 70 VAL A C 1
ATOM 514 O O . VAL A 1 70 ? -5.435 -4.510 -16.132 1.00 90.31 70 VAL A O 1
ATOM 517 N N . ILE A 1 71 ? -7.239 -3.417 -15.365 1.00 92.06 71 ILE A N 1
ATOM 518 C CA . ILE A 1 71 ? -7.720 -3.002 -16.692 1.00 92.06 71 ILE A CA 1
ATOM 519 C C . ILE A 1 71 ? -6.696 -2.093 -17.378 1.00 92.06 71 ILE A C 1
ATOM 521 O O . ILE A 1 71 ? -6.349 -2.327 -18.535 1.00 92.06 71 ILE A O 1
ATOM 525 N N . VAL A 1 72 ? -6.186 -1.083 -16.672 1.00 91.06 72 VAL A N 1
ATOM 526 C CA . VAL A 1 72 ? -5.199 -0.135 -17.206 1.00 91.06 72 VAL A CA 1
ATOM 527 C C . VAL A 1 72 ? -3.933 -0.865 -17.655 1.00 91.06 72 VAL A C 1
ATOM 529 O O . VAL A 1 72 ? -3.457 -0.625 -18.764 1.00 91.06 72 VAL A O 1
ATOM 532 N N . LEU A 1 73 ? -3.424 -1.802 -16.850 1.00 86.62 73 LEU A N 1
ATOM 533 C CA . LEU A 1 73 ? -2.261 -2.612 -17.219 1.00 86.62 73 LEU A CA 1
ATOM 534 C C . LEU A 1 73 ? -2.528 -3.471 -18.461 1.00 86.62 73 LEU A C 1
ATOM 536 O O . LEU A 1 73 ? -1.681 -3.528 -19.347 1.00 86.62 73 LEU A O 1
ATOM 540 N N . LEU A 1 74 ? -3.704 -4.096 -18.568 1.00 85.25 74 LEU A N 1
ATOM 541 C CA . LEU A 1 74 ? -4.064 -4.912 -19.733 1.00 85.25 74 LEU A CA 1
ATOM 542 C C . LEU A 1 74 ? -4.205 -4.100 -21.028 1.00 85.25 74 LEU A C 1
ATOM 544 O O . LEU A 1 74 ? -3.945 -4.639 -22.106 1.00 85.25 74 LEU A O 1
ATOM 548 N N . VAL A 1 75 ? -4.631 -2.839 -20.931 1.00 88.56 75 VAL A N 1
ATOM 549 C CA . VAL A 1 75 ? -4.818 -1.942 -22.083 1.00 88.56 75 VAL A CA 1
ATOM 550 C C . VAL A 1 75 ? -3.499 -1.310 -22.526 1.00 88.56 75 VAL A C 1
ATOM 552 O O . VAL A 1 75 ? -3.255 -1.203 -23.725 1.00 88.56 75 VAL A O 1
ATOM 555 N N . ILE A 1 76 ? -2.661 -0.883 -21.578 1.00 88.62 76 ILE A N 1
ATOM 556 C CA . ILE A 1 76 ? -1.447 -0.107 -21.870 1.00 88.62 76 ILE A CA 1
ATOM 557 C C . ILE A 1 76 ? -0.232 -1.002 -22.146 1.00 88.62 76 ILE A C 1
ATOM 559 O O . ILE A 1 76 ? 0.684 -0.548 -22.826 1.00 88.62 76 ILE A O 1
ATOM 563 N N . ALA A 1 77 ? -0.195 -2.249 -21.659 1.00 79.69 77 ALA A N 1
ATOM 564 C CA . ALA A 1 77 ? 0.974 -3.118 -21.813 1.00 79.69 77 ALA A CA 1
ATOM 565 C C . ALA A 1 77 ? 1.327 -3.366 -23.301 1.00 79.69 77 ALA A C 1
ATOM 567 O O . ALA A 1 77 ? 0.572 -4.055 -23.995 1.00 79.69 77 ALA A O 1
ATOM 568 N N . PRO A 1 78 ? 2.478 -2.855 -23.793 1.00 68.81 78 PRO A N 1
ATOM 569 C CA . PRO A 1 78 ? 2.882 -2.998 -25.193 1.00 68.81 78 PRO A CA 1
ATOM 570 C C . PRO A 1 78 ? 3.389 -4.411 -25.517 1.00 68.81 78 PRO A C 1
ATOM 572 O O . PRO A 1 78 ? 3.221 -4.881 -26.638 1.00 68.81 78 PRO A O 1
ATOM 575 N N . GLU A 1 79 ? 3.946 -5.116 -24.528 1.00 75.56 79 GLU A N 1
ATOM 576 C CA . GLU A 1 79 ? 4.359 -6.516 -24.630 1.00 75.56 79 GLU A CA 1
ATOM 577 C C . GLU A 1 79 ? 3.731 -7.332 -23.499 1.00 75.56 79 GLU A C 1
ATOM 579 O O . GLU A 1 79 ? 3.764 -6.948 -22.328 1.00 75.56 79 GLU A O 1
ATOM 584 N N . ARG A 1 80 ? 3.135 -8.474 -23.851 1.00 75.94 80 ARG A N 1
ATOM 585 C CA . ARG A 1 80 ? 2.543 -9.401 -22.882 1.00 75.94 80 ARG A CA 1
ATOM 586 C C . ARG A 1 80 ? 3.574 -10.465 -22.546 1.00 75.94 80 ARG A C 1
ATOM 588 O O . ARG A 1 80 ? 4.002 -11.198 -23.433 1.00 75.94 80 ARG A O 1
ATOM 595 N N . ALA A 1 81 ? 3.944 -10.567 -21.273 1.00 76.44 81 ALA A N 1
ATOM 596 C CA . ALA A 1 81 ? 4.828 -11.631 -20.817 1.00 76.44 81 ALA A CA 1
ATOM 597 C C . ALA A 1 81 ? 4.197 -13.004 -21.111 1.00 76.44 81 ALA A C 1
ATOM 599 O O . ALA A 1 81 ? 3.019 -13.240 -20.827 1.00 76.44 81 ALA A O 1
ATOM 600 N N . THR A 1 82 ? 4.980 -13.917 -21.689 1.00 80.69 82 THR A N 1
ATOM 601 C CA . THR A 1 82 ? 4.532 -15.292 -21.944 1.00 80.69 82 THR A CA 1
ATOM 602 C C . THR A 1 82 ? 4.339 -16.014 -20.609 1.00 80.69 82 THR A C 1
ATOM 604 O O . THR A 1 82 ? 5.111 -15.795 -19.680 1.00 80.69 82 THR A O 1
ATOM 607 N N . ALA A 1 83 ? 3.359 -16.923 -20.497 1.00 73.94 83 ALA A N 1
ATOM 608 C CA . ALA A 1 83 ? 3.094 -17.667 -19.255 1.00 73.94 83 ALA A CA 1
ATOM 609 C C . ALA A 1 83 ? 4.357 -18.334 -18.677 1.00 73.94 83 ALA A C 1
ATOM 611 O O . ALA A 1 83 ? 4.569 -18.335 -17.470 1.00 73.94 83 ALA A O 1
ATOM 612 N N . LYS A 1 84 ? 5.239 -18.839 -19.546 1.00 76.88 84 LYS A N 1
ATOM 613 C CA . LYS A 1 84 ? 6.533 -19.393 -19.144 1.00 76.88 84 LYS A CA 1
ATOM 614 C C . LYS A 1 84 ? 7.409 -18.352 -18.440 1.00 76.88 84 LYS A C 1
ATOM 616 O O . LYS A 1 84 ? 7.910 -18.639 -17.359 1.00 76.88 84 LYS A O 1
ATOM 621 N N . ASP A 1 85 ? 7.549 -17.156 -19.002 1.00 77.44 85 ASP A N 1
ATOM 622 C CA . ASP A 1 85 ? 8.377 -16.096 -18.417 1.00 77.44 85 ASP A CA 1
ATOM 623 C C . ASP A 1 85 ? 7.809 -15.602 -17.087 1.00 77.44 85 ASP A C 1
ATOM 625 O O . ASP A 1 85 ? 8.569 -15.390 -16.150 1.00 77.44 85 ASP A O 1
ATOM 629 N N . VAL A 1 86 ? 6.483 -15.507 -16.951 1.00 79.12 86 VAL A N 1
ATOM 630 C CA . VAL A 1 86 ? 5.838 -15.085 -15.693 1.00 79.12 86 VAL A CA 1
ATOM 631 C C . VAL A 1 86 ? 6.154 -16.041 -14.536 1.00 79.12 86 VAL A C 1
ATOM 633 O O . VAL A 1 86 ? 6.371 -15.590 -13.415 1.00 79.12 86 VAL A O 1
ATOM 636 N N . PHE A 1 87 ? 6.196 -17.353 -14.792 1.00 80.12 87 PHE A N 1
ATOM 637 C CA . PHE A 1 87 ? 6.422 -18.360 -13.746 1.00 80.12 87 PHE A CA 1
ATOM 638 C C . PHE A 1 87 ? 7.888 -18.771 -13.557 1.00 80.12 87 PHE A C 1
ATOM 640 O O . PHE A 1 87 ? 8.202 -19.418 -12.560 1.00 80.12 87 PHE A O 1
ATOM 647 N N . THR A 1 88 ? 8.780 -18.445 -14.497 1.00 79.38 88 THR A N 1
ATOM 648 C CA . THR A 1 88 ? 10.197 -18.860 -14.429 1.00 79.38 88 THR A CA 1
ATOM 649 C C . THR A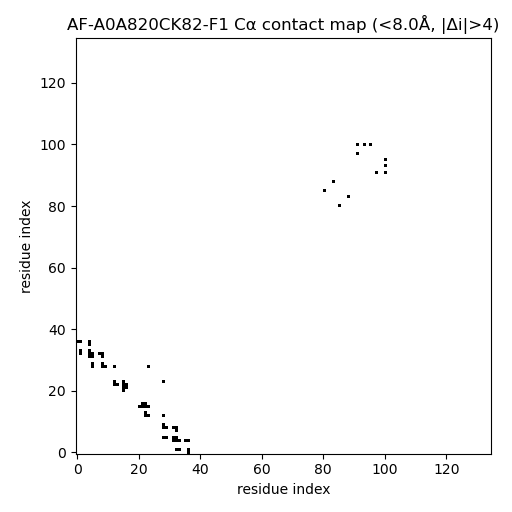 1 88 ? 11.192 -17.712 -14.364 1.00 79.38 88 THR A C 1
ATOM 651 O O . THR A 1 88 ? 12.339 -17.939 -13.977 1.00 79.38 88 THR A O 1
ATOM 654 N N . SER A 1 89 ? 10.783 -16.486 -14.691 1.00 80.06 89 SER A N 1
ATOM 655 C CA . SER A 1 89 ? 11.653 -15.325 -14.554 1.00 80.06 89 SER A CA 1
ATOM 656 C C . SER A 1 89 ? 11.781 -14.937 -13.088 1.00 80.06 89 SER A C 1
ATOM 658 O O . SER A 1 89 ? 10.803 -14.632 -12.406 1.00 80.06 89 SER A O 1
ATOM 660 N N . VAL A 1 90 ? 13.017 -14.942 -12.604 1.00 75.19 90 VAL A N 1
ATOM 661 C CA . VAL A 1 90 ? 13.370 -14.486 -11.267 1.00 75.19 90 VAL A CA 1
ATOM 662 C C . VAL A 1 90 ? 14.284 -13.284 -11.417 1.00 75.19 90 VAL A C 1
ATOM 664 O O . VAL A 1 90 ? 15.407 -13.404 -11.905 1.00 75.19 90 VAL A O 1
ATOM 667 N N . TYR A 1 91 ? 13.814 -12.123 -10.969 1.00 78.44 91 TYR A N 1
ATOM 668 C CA . TYR A 1 91 ? 14.601 -10.898 -10.976 1.00 78.44 91 TYR A CA 1
ATOM 669 C C . TYR A 1 91 ? 15.080 -10.562 -9.563 1.00 78.44 91 TYR A C 1
ATOM 671 O O . TYR A 1 91 ? 14.276 -10.298 -8.671 1.00 78.44 91 TYR A O 1
ATOM 679 N N . ASN A 1 92 ? 16.399 -10.545 -9.359 1.00 79.94 92 ASN A N 1
ATOM 680 C CA . ASN A 1 92 ? 17.010 -10.095 -8.111 1.00 79.94 92 ASN A CA 1
ATOM 681 C C . ASN A 1 92 ? 17.891 -8.864 -8.358 1.00 79.94 92 ASN A C 1
ATOM 683 O O . ASN A 1 92 ? 19.071 -8.989 -8.676 1.00 79.94 92 ASN A O 1
ATOM 687 N N . GLY A 1 93 ? 17.312 -7.674 -8.191 1.00 80.69 93 GLY A N 1
ATOM 688 C CA . GLY A 1 93 ? 18.013 -6.392 -8.329 1.00 80.69 93 GLY A CA 1
ATOM 689 C C . GLY A 1 93 ? 18.584 -5.826 -7.024 1.00 80.69 93 GLY A C 1
ATOM 690 O O . GLY A 1 93 ? 19.051 -4.694 -7.012 1.00 80.69 93 GLY A O 1
ATOM 691 N N . THR A 1 94 ? 18.511 -6.565 -5.912 1.00 78.12 94 THR A N 1
ATOM 692 C CA . THR A 1 94 ? 18.777 -6.015 -4.565 1.00 78.12 94 THR A CA 1
ATOM 693 C C . THR A 1 94 ? 20.195 -6.265 -4.049 1.00 78.12 94 THR A C 1
ATOM 695 O O . THR A 1 94 ? 20.611 -5.643 -3.078 1.00 78.12 94 THR A O 1
ATOM 698 N N . GLY A 1 95 ? 20.936 -7.190 -4.669 1.00 80.88 95 GLY A N 1
ATOM 699 C CA . GLY A 1 95 ? 22.273 -7.604 -4.223 1.00 80.88 95 GLY A CA 1
ATOM 700 C C . GLY A 1 95 ? 22.289 -8.577 -3.033 1.00 80.88 95 GLY A C 1
ATOM 701 O O . GLY A 1 95 ? 23.359 -9.044 -2.651 1.00 80.88 95 GLY A O 1
ATOM 702 N N . PHE A 1 96 ? 21.129 -8.931 -2.468 1.00 87.38 96 PHE A N 1
ATOM 703 C CA . PHE A 1 96 ? 21.010 -9.910 -1.382 1.00 87.38 96 PHE A CA 1
ATOM 704 C C . PHE A 1 96 ? 20.865 -11.353 -1.894 1.00 87.38 96 PHE A C 1
ATOM 706 O O . PHE A 1 96 ? 20.460 -11.564 -3.042 1.00 87.38 96 PHE A O 1
ATOM 713 N N . PRO A 1 97 ? 21.139 -12.375 -1.054 1.00 89.38 97 PRO A N 1
ATOM 714 C CA . PRO A 1 97 ? 20.899 -13.771 -1.408 1.00 89.38 97 PRO A CA 1
ATOM 715 C C . PRO A 1 97 ? 19.440 -14.018 -1.804 1.00 89.38 97 PRO A C 1
ATOM 717 O O . PRO A 1 97 ? 18.520 -13.529 -1.149 1.00 89.38 97 PRO A O 1
ATOM 720 N N . PHE A 1 98 ? 19.224 -14.837 -2.835 1.00 86.44 98 PHE A N 1
ATOM 721 C CA . PHE A 1 98 ? 17.891 -15.102 -3.391 1.00 86.44 98 PHE A CA 1
ATOM 722 C C . PHE A 1 98 ? 16.868 -15.554 -2.335 1.00 86.44 98 PHE A C 1
ATOM 724 O O . PHE A 1 98 ? 15.749 -15.046 -2.298 1.00 86.44 98 PHE A O 1
ATOM 731 N N . ALA A 1 99 ? 17.270 -16.448 -1.426 1.00 87.19 99 ALA A N 1
ATOM 732 C CA . ALA A 1 99 ? 16.408 -16.934 -0.351 1.00 87.19 99 ALA A CA 1
ATOM 733 C C . ALA A 1 99 ? 15.941 -15.808 0.588 1.00 87.19 99 ALA A C 1
ATOM 735 O O . ALA A 1 99 ? 14.789 -15.796 1.010 1.00 87.19 99 ALA A O 1
ATOM 736 N N . TYR A 1 100 ? 16.805 -14.831 0.873 1.00 88.38 100 TYR A N 1
ATOM 737 C CA . TYR A 1 100 ? 16.461 -13.698 1.730 1.00 88.38 100 TYR A CA 1
ATOM 738 C C . TYR A 1 100 ? 15.424 -12.786 1.064 1.00 88.38 100 TYR A C 1
ATOM 740 O O . TYR A 1 100 ? 14.426 -12.424 1.685 1.00 88.38 100 TYR A O 1
ATOM 748 N N . VAL A 1 101 ? 15.613 -12.486 -0.223 1.00 88.88 101 VAL A N 1
ATOM 749 C CA . VAL A 1 101 ? 14.660 -11.689 -1.013 1.00 88.88 101 VAL A CA 1
ATOM 750 C C . VAL A 1 101 ? 13.307 -12.396 -1.114 1.00 88.88 101 VAL A C 1
ATOM 752 O O . VAL A 1 101 ? 12.270 -11.755 -0.950 1.00 88.88 101 VAL A O 1
ATOM 755 N N . CYS A 1 102 ? 13.303 -13.722 -1.291 1.00 87.44 102 CYS A N 1
ATOM 756 C CA . CYS A 1 102 ? 12.076 -14.520 -1.266 1.00 87.44 102 CYS A CA 1
ATOM 757 C C . CYS A 1 102 ? 11.356 -14.424 0.084 1.00 87.44 102 CYS A C 1
ATOM 759 O O . CYS A 1 102 ? 10.151 -14.186 0.111 1.00 87.44 102 CYS A O 1
ATOM 761 N N . CYS A 1 103 ? 12.080 -14.559 1.200 1.00 90.62 103 CYS A N 1
ATOM 762 C CA . CYS A 1 103 ? 11.497 -14.432 2.537 1.00 90.62 103 CYS A CA 1
ATOM 763 C C . CYS A 1 103 ? 10.879 -13.046 2.768 1.00 90.62 103 CYS A C 1
ATOM 765 O O . CYS A 1 103 ? 9.776 -12.962 3.303 1.00 90.62 103 CYS A O 1
ATOM 767 N N . ILE A 1 104 ? 11.543 -11.968 2.333 1.00 89.62 104 ILE A N 1
ATOM 768 C CA . ILE A 1 104 ? 10.993 -10.606 2.436 1.00 89.62 104 ILE A CA 1
ATOM 769 C C . ILE A 1 104 ? 9.745 -10.441 1.560 1.00 89.62 104 ILE A C 1
ATOM 771 O O . ILE A 1 104 ? 8.755 -9.866 2.0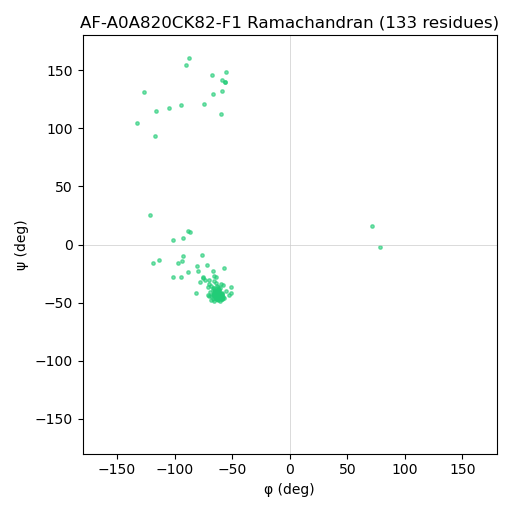15 1.00 89.62 104 ILE A O 1
ATOM 775 N N . GLY A 1 105 ? 9.758 -10.966 0.331 1.00 87.12 105 GLY A N 1
ATOM 776 C CA . GLY A 1 105 ? 8.592 -10.927 -0.556 1.00 87.12 105 GLY A CA 1
ATOM 777 C C . GLY A 1 105 ? 7.379 -11.639 0.049 1.00 87.12 105 GLY A C 1
ATOM 778 O O . GLY A 1 105 ? 6.281 -11.082 0.083 1.00 87.12 105 GLY A O 1
ATOM 779 N N . ILE A 1 106 ? 7.592 -12.833 0.612 1.00 89.00 106 ILE A N 1
ATOM 780 C CA . ILE A 1 106 ? 6.547 -13.593 1.311 1.00 89.00 106 ILE A CA 1
ATOM 781 C C . ILE A 1 106 ? 6.062 -12.836 2.556 1.00 89.00 106 ILE A C 1
ATOM 783 O O . ILE A 1 106 ? 4.857 -12.740 2.779 1.00 89.00 106 ILE A O 1
ATOM 787 N N . LEU A 1 107 ? 6.966 -12.249 3.344 1.00 90.88 107 LEU A N 1
ATOM 788 C CA . LEU A 1 107 ? 6.610 -11.476 4.537 1.00 90.88 107 LEU A CA 1
ATOM 789 C C . LEU A 1 107 ? 5.710 -10.277 4.200 1.00 90.88 107 LEU A C 1
ATOM 791 O O . LEU A 1 107 ? 4.724 -10.035 4.898 1.00 90.88 107 LEU A O 1
ATOM 795 N N . SER A 1 108 ? 6.012 -9.557 3.116 1.00 87.62 108 SER A N 1
ATOM 796 C CA . SER A 1 108 ? 5.188 -8.438 2.644 1.00 87.62 108 SER A CA 1
ATOM 797 C C . SER A 1 108 ? 3.779 -8.892 2.253 1.00 87.62 108 SER A C 1
ATOM 799 O O . SER A 1 108 ? 2.807 -8.224 2.604 1.00 87.62 108 SER A O 1
ATOM 801 N N . MET A 1 109 ? 3.657 -10.052 1.600 1.00 86.19 109 MET A N 1
ATOM 802 C CA . MET A 1 109 ? 2.360 -10.642 1.270 1.00 86.19 109 MET A CA 1
ATOM 803 C C . MET A 1 109 ? 1.581 -11.044 2.532 1.00 86.19 109 MET A C 1
ATOM 805 O O . MET A 1 109 ? 0.400 -10.723 2.644 1.00 86.19 109 MET A O 1
ATOM 809 N N . ILE A 1 110 ? 2.226 -11.700 3.503 1.00 88.75 110 ILE A N 1
ATOM 810 C CA . ILE A 1 110 ? 1.582 -12.112 4.765 1.00 88.75 110 ILE A CA 1
ATOM 811 C C . ILE A 1 110 ? 1.071 -10.894 5.545 1.00 88.75 110 ILE A C 1
ATOM 813 O O . ILE A 1 110 ? -0.038 -10.932 6.079 1.00 88.75 110 ILE A O 1
ATOM 817 N N . PHE A 1 111 ? 1.827 -9.793 5.563 1.00 84.25 111 PHE A N 1
ATOM 818 C CA . PHE A 1 111 ? 1.393 -8.548 6.199 1.00 84.25 111 PHE A CA 1
ATOM 819 C C . PHE A 1 111 ? 0.045 -8.056 5.647 1.00 84.25 111 PHE A C 1
ATOM 821 O O . PHE A 1 111 ? -0.826 -7.669 6.428 1.00 84.25 111 PHE A O 1
ATOM 828 N N . SER A 1 112 ? -0.186 -8.162 4.333 1.00 81.31 112 SER A N 1
ATOM 829 C CA . SER A 1 112 ? -1.467 -7.797 3.711 1.00 81.31 112 SER A CA 1
ATOM 830 C C . SER A 1 112 ? -2.644 -8.700 4.116 1.00 81.31 112 SER A C 1
ATOM 832 O O . SER A 1 112 ? -3.787 -8.253 4.053 1.00 81.31 112 SER A O 1
ATOM 834 N N . PHE A 1 113 ? -2.396 -9.939 4.560 1.00 78.12 113 PHE A N 1
ATOM 835 C CA . PHE A 1 113 ? -3.440 -10.883 4.994 1.00 78.12 113 PHE A CA 1
ATOM 836 C C . PHE A 1 113 ? -3.746 -10.847 6.495 1.00 78.12 113 PHE A C 1
ATOM 838 O O . PHE A 1 113 ? -4.751 -11.417 6.923 1.00 78.12 113 PHE A O 1
ATOM 845 N N . SER A 1 114 ? -2.934 -10.151 7.292 1.00 81.06 114 SER A N 1
ATOM 846 C CA . SER A 1 114 ? -3.067 -10.098 8.758 1.00 81.06 114 SER A CA 1
ATOM 847 C C . SER A 1 114 ? -4.436 -9.607 9.266 1.00 81.06 114 SER A C 1
ATOM 849 O O . SER A 1 114 ? -4.825 -9.915 10.387 1.00 81.06 114 SER A O 1
ATOM 851 N N . GLY A 1 115 ? -5.214 -8.899 8.440 1.00 72.31 115 GLY A N 1
ATOM 852 C CA . GLY A 1 115 ? -6.550 -8.411 8.799 1.00 72.31 115 GLY A CA 1
ATOM 853 C C . GLY A 1 115 ? -7.673 -9.460 8.799 1.00 72.31 115 GLY A C 1
ATOM 854 O O . GLY A 1 115 ? -8.782 -9.145 9.233 1.00 72.31 115 GLY A O 1
ATOM 855 N N . TYR A 1 116 ? -7.437 -10.686 8.314 1.00 77.19 116 TYR A N 1
ATOM 856 C CA . TYR A 1 116 ? -8.513 -11.672 8.129 1.00 77.19 116 TYR A CA 1
ATOM 857 C C . TYR A 1 116 ? -9.056 -12.232 9.453 1.00 77.19 116 TYR A C 1
ATOM 859 O O . TYR A 1 116 ? -10.261 -12.437 9.587 1.00 77.19 116 TYR A O 1
ATOM 867 N N . GLU A 1 117 ? -8.191 -12.432 10.450 1.00 77.19 117 GLU A N 1
ATOM 868 C CA . GLU A 1 117 ? -8.576 -13.003 11.749 1.00 77.19 117 GLU A CA 1
ATOM 869 C C . GLU A 1 117 ? -9.525 -12.081 12.524 1.00 77.19 117 GLU A C 1
ATOM 871 O O . GLU A 1 117 ? -10.556 -12.527 13.028 1.00 77.19 117 GLU A O 1
ATOM 876 N N . ALA A 1 118 ? -9.232 -10.777 12.546 1.00 74.00 118 ALA A N 1
ATOM 877 C CA . ALA A 1 118 ? -10.094 -9.783 13.183 1.00 74.00 118 ALA A CA 1
ATOM 878 C C . ALA A 1 118 ? -11.484 -9.734 12.524 1.00 74.00 118 ALA A C 1
ATOM 880 O O . ALA A 1 118 ? -12.500 -9.683 13.216 1.00 74.00 118 ALA A O 1
ATOM 881 N N . GLY A 1 119 ? -11.540 -9.807 11.188 1.00 75.81 119 GLY A N 1
ATOM 882 C CA . GLY A 1 119 ? -12.799 -9.859 10.444 1.00 75.81 119 GLY A CA 1
ATOM 883 C C . GLY A 1 119 ? -13.596 -11.144 10.691 1.00 75.81 119 GLY A C 1
ATOM 884 O O . GLY A 1 119 ? -14.818 -11.085 10.827 1.00 75.81 119 GLY A O 1
ATOM 885 N N . ALA A 1 120 ? -12.921 -12.293 10.788 1.00 76.75 120 ALA A N 1
ATOM 886 C CA . ALA A 1 120 ? -13.560 -13.577 11.068 1.00 76.75 120 ALA A CA 1
ATOM 887 C C . ALA A 1 120 ? -14.181 -13.613 12.474 1.00 76.75 120 ALA A C 1
ATOM 889 O O . ALA A 1 120 ? -15.328 -14.034 12.620 1.00 76.75 120 ALA A O 1
ATOM 890 N N . HIS A 1 121 ? -13.471 -13.100 13.481 1.00 77.69 121 HIS A N 1
ATOM 891 C CA . HIS A 1 121 ? -13.979 -13.041 14.852 1.00 77.69 121 HIS A CA 1
ATOM 892 C C . HIS A 1 121 ? -15.169 -12.074 14.983 1.00 77.69 121 HIS A C 1
ATOM 894 O O . HIS A 1 121 ? -16.224 -12.454 15.490 1.00 77.69 121 HIS A O 1
ATOM 900 N N . LEU A 1 122 ? -15.068 -10.865 14.417 1.00 78.06 122 LEU A N 1
ATOM 901 C CA . LEU A 1 122 ? -16.185 -9.908 14.366 1.00 78.06 122 LEU A CA 1
ATOM 902 C C . LEU A 1 122 ? -17.418 -10.494 13.646 1.00 78.06 122 LEU A C 1
ATOM 904 O O . LEU A 1 122 ? -18.565 -10.224 14.018 1.00 78.06 122 LEU A O 1
ATOM 908 N N . ALA A 1 123 ? -17.208 -11.317 12.614 1.00 77.00 123 ALA A N 1
ATOM 909 C CA . ALA A 1 123 ? -18.286 -12.018 11.922 1.00 77.00 123 ALA A CA 1
ATOM 910 C C . ALA A 1 123 ? -18.919 -13.130 12.780 1.00 77.00 123 ALA A C 1
ATOM 912 O O . ALA A 1 123 ? -20.127 -13.356 12.684 1.00 77.00 123 ALA A O 1
ATOM 913 N N . GLU A 1 124 ? -18.147 -13.813 13.625 1.00 75.25 124 GLU A N 1
ATOM 914 C CA . GLU A 1 124 ? -18.646 -14.836 14.550 1.00 75.25 124 GLU A CA 1
ATOM 915 C C . GLU A 1 124 ? -19.515 -14.222 15.660 1.00 75.25 124 GLU A C 1
ATOM 917 O O . GLU A 1 124 ? -20.655 -14.658 15.866 1.00 75.25 124 GLU A O 1
ATOM 922 N N . GLU A 1 125 ? -19.040 -13.143 16.288 1.00 74.81 125 GLU A N 1
ATOM 923 C CA . GLU A 1 125 ? -19.758 -12.420 17.349 1.00 74.81 125 GLU A CA 1
ATOM 924 C C . GLU A 1 125 ? -21.089 -11.826 16.846 1.00 74.81 125 GLU A C 1
ATOM 926 O O . GLU A 1 125 ? -22.135 -11.941 17.496 1.00 74.81 125 GLU A O 1
ATOM 931 N N . T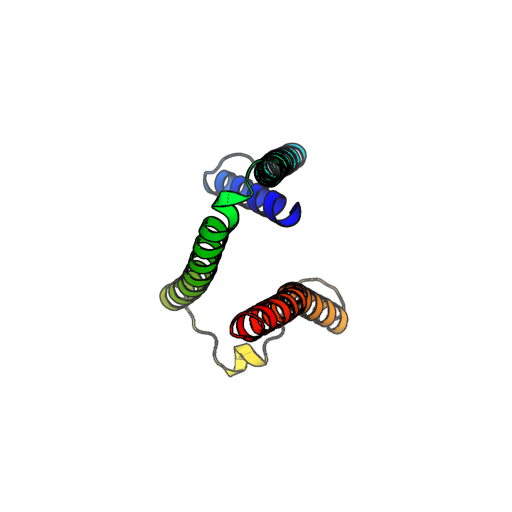HR A 1 126 ? -21.104 -11.260 15.636 1.00 70.25 126 THR A N 1
ATOM 932 C CA . THR A 1 126 ? -22.327 -10.690 15.037 1.00 70.25 126 THR A CA 1
ATOM 933 C C . THR A 1 126 ? -23.304 -11.754 14.525 1.00 70.25 126 THR A C 1
ATOM 935 O O . THR A 1 126 ? -24.525 -11.552 14.547 1.00 70.25 126 THR A O 1
ATOM 938 N N . ARG A 1 127 ? -22.809 -12.926 14.107 1.00 62.78 127 ARG A N 1
ATOM 939 C CA . ARG A 1 127 ? -23.641 -14.064 13.678 1.00 62.78 127 ARG A CA 1
ATOM 940 C C . ARG A 1 127 ? -24.315 -14.768 14.863 1.00 62.78 127 ARG A C 1
ATOM 942 O O . ARG A 1 127 ? -25.434 -15.262 14.699 1.00 62.78 127 ARG A O 1
ATOM 949 N N . GLY A 1 128 ? -23.686 -14.768 16.041 1.00 58.50 128 GLY A N 1
ATOM 950 C CA . GLY A 1 128 ? -24.277 -15.222 17.307 1.00 58.50 128 GLY A CA 1
ATOM 951 C C . GLY A 1 128 ? -25.375 -14.290 17.836 1.00 58.50 128 GLY A C 1
ATOM 952 O O . GLY A 1 128 ? -26.465 -14.755 18.177 1.00 58.50 128 GLY A O 1
ATOM 953 N N . ALA A 1 129 ? -25.153 -12.971 17.799 1.00 57.44 129 ALA A N 1
ATOM 954 C CA . ALA A 1 129 ? -26.131 -11.969 18.245 1.00 57.44 129 ALA A CA 1
ATOM 955 C C . ALA A 1 129 ? -27.463 -12.031 17.470 1.00 57.44 129 ALA A C 1
ATOM 957 O O . ALA A 1 129 ? -28.541 -11.853 18.037 1.00 57.44 129 ALA A O 1
ATOM 958 N N . ARG A 1 130 ? -27.411 -12.372 16.175 1.00 54.50 130 ARG A N 1
ATOM 959 C CA . ARG A 1 130 ? -28.601 -12.517 15.321 1.00 54.50 130 ARG A CA 1
ATOM 960 C C . ARG A 1 130 ? -29.447 -13.763 15.633 1.00 54.50 130 ARG A C 1
ATOM 962 O O . ARG A 1 130 ? -30.599 -13.818 15.216 1.00 54.50 130 ARG A O 1
ATOM 969 N N . ARG A 1 131 ? -28.892 -14.761 16.337 1.00 56.09 131 ARG A N 1
ATOM 970 C CA . ARG A 1 131 ? -29.598 -15.991 16.752 1.00 56.09 131 ARG A CA 1
ATOM 971 C C . ARG A 1 131 ? -30.185 -15.906 18.163 1.00 56.09 131 ARG A C 1
ATOM 973 O O . ARG A 1 131 ? -31.196 -16.548 18.409 1.00 56.09 131 ARG A O 1
ATOM 980 N N . ALA A 1 132 ? -29.593 -15.111 19.055 1.00 55.34 132 ALA A N 1
ATOM 981 C CA . ALA A 1 132 ? -30.068 -14.940 20.432 1.00 55.34 132 ALA A CA 1
ATOM 982 C C . ALA A 1 132 ? -31.250 -13.956 20.577 1.00 55.34 132 ALA A C 1
ATOM 984 O O . ALA A 1 132 ? -31.949 -13.995 21.578 1.00 55.34 132 ALA A O 1
ATOM 985 N N . GLY A 1 133 ? -31.496 -13.085 19.592 1.00 52.16 133 GLY A N 1
ATOM 986 C CA . GLY A 1 133 ? -32.583 -12.093 19.633 1.00 52.16 133 GLY A CA 1
ATOM 987 C C . GLY A 1 133 ? -33.955 -12.573 19.138 1.00 52.16 133 GLY A C 1
ATOM 988 O O . GLY A 1 133 ? -34.815 -11.734 18.897 1.00 52.16 133 GLY A O 1
ATOM 989 N N . ASN A 1 134 ? -34.149 -13.878 18.912 1.00 48.69 134 ASN A N 1
ATOM 990 C CA . ASN A 1 134 ? -35.383 -14.445 18.342 1.00 48.69 134 ASN A CA 1
ATOM 991 C C . ASN A 1 134 ? -36.059 -15.486 19.264 1.00 48.69 134 ASN A C 1
ATOM 993 O O . ASN A 1 134 ? -36.759 -16.378 18.784 1.00 48.69 134 ASN A O 1
ATOM 997 N N . THR A 1 135 ? -35.823 -15.375 20.573 1.00 43.84 135 THR A N 1
ATOM 998 C CA . THR A 1 135 ? -36.528 -16.074 21.665 1.00 43.84 135 THR A CA 1
ATOM 999 C C . THR A 1 135 ? -37.016 -15.045 22.665 1.00 43.84 135 THR A C 1
ATOM 1001 O O . THR A 1 135 ? -38.155 -15.192 23.148 1.00 43.84 135 THR A O 1
#

Mean predicted aligned error: 10.29 Å

Sequence (135 aa):
DAAFSSGFAIIVNDTLMLNGKSSLSIGGQVGIGIAITLIWTIQNALRIDQQGWMNNIAAVFQISTAISIVIVLLVIAPERATAKDVFTSVYNGTGFPFAYVCCIGILSMIFSFSGYEAGAHLAEETRGARRAGNT

Radius of gyration: 21.18 Å; Cα contacts (8 Å, |Δi|>4): 36; chains: 1; bounding box: 59×40×47 Å